Protein AF-A0A8N4L614-F1 (afdb_monomer)

Mean predicted aligned error: 13.11 Å

InterPro domains:
  IPR007970 Protein of unknown function DUF733 [PF05306] (8-89)

Secondary structure (DSSP, 8-state):
---------HHHHHHHHHHHHHS--HHHHHHHHHHHHHHHHHHHHHHTTGGG--HHHHHHHHHHHHHHHHHHHHHHHHHHHHHHHHHTT------

pLDDT: mean 74.38, std 12.15, range [38.78, 90.69]

Organism: Bactrocera dorsalis (NCBI:txid27457)

Foldseek 3Di:
DDDCPPPQPPVNVVVVVVVVVLPDPVVVLVVLVVLLVVLVVVLVVLVVCVVVDDPVSVVVSVVSVVVSVVSVVVSVVSVVVSVVVVVVVDPPPPD

Solvent-accessible surface area (backbone atoms only — not comparable to full-atom values): 5707 Å² total; per-residue (Å²): 138,85,82,81,73,73,73,72,50,70,69,56,50,54,49,52,51,52,54,56,71,67,47,73,59,64,68,58,57,51,51,48,52,52,49,42,56,52,48,52,51,51,50,58,57,51,61,74,48,52,93,81,52,53,74,68,53,52,52,53,50,50,53,50,51,54,49,41,51,56,53,49,52,54,52,49,52,56,52,47,58,51,50,52,61,57,61,69,71,65,75,87,73,92,122

Radius of gyration: 23.03 Å; Cα contacts (8 Å, |Δi|>4): 23; chains: 1; bounding box: 73×18×61 Å

Structure (mmCIF, N/CA/C/O backbone):
data_AF-A0A8N4L614-F1
#
_entry.id   AF-A0A8N4L614-F1
#
loop_
_atom_site.group_PDB
_atom_site.id
_atom_site.type_symbol
_atom_site.label_atom_id
_atom_site.label_alt_id
_atom_site.label_comp_id
_atom_site.label_asym_id
_atom_site.label_entity_id
_atom_site.label_seq_id
_atom_site.pdbx_PDB_ins_code
_atom_site.Cartn_x
_atom_site.Cartn_y
_atom_site.Cartn_z
_atom_site.occupancy
_atom_site.B_iso_or_equiv
_atom_site.auth_seq_id
_atom_site.auth_comp_id
_atom_site.auth_asym_id
_atom_site.auth_atom_id
_atom_site.pdbx_PDB_model_num
ATOM 1 N N . MET A 1 1 ? -54.882 -0.796 15.314 1.00 38.78 1 MET A N 1
ATOM 2 C CA . MET A 1 1 ? -53.767 -1.762 15.255 1.00 38.78 1 MET A CA 1
ATOM 3 C C . MET A 1 1 ? -52.486 -0.958 15.298 1.00 38.78 1 MET A C 1
ATOM 5 O O . MET A 1 1 ? -52.371 -0.022 14.520 1.00 38.78 1 MET A O 1
ATOM 9 N N . GLY A 1 2 ? -51.650 -1.197 16.305 1.00 47.03 2 GLY A N 1
ATOM 10 C CA . GLY A 1 2 ? -50.518 -0.338 16.634 1.00 47.03 2 GLY A CA 1
ATOM 11 C C . GLY A 1 2 ? -49.236 -0.750 15.928 1.00 47.03 2 GLY A C 1
ATOM 12 O O . GLY A 1 2 ? -48.940 -1.935 15.831 1.00 47.03 2 GLY A O 1
ATOM 13 N N . GLU A 1 3 ? -48.449 0.244 15.539 1.00 50.56 3 GLU A N 1
ATOM 14 C CA . GLU A 1 3 ? -47.014 0.089 15.336 1.00 50.56 3 GLU A CA 1
ATOM 15 C C . GLU A 1 3 ? -46.318 0.861 16.462 1.00 50.56 3 GLU A C 1
ATOM 17 O O . GLU A 1 3 ? -46.077 2.065 16.379 1.00 50.56 3 GLU A O 1
ATOM 22 N N . ASN A 1 4 ? -46.051 0.167 17.573 1.00 48.81 4 ASN A N 1
ATOM 23 C CA . ASN A 1 4 ? -45.044 0.611 18.530 1.00 48.81 4 ASN A CA 1
ATOM 24 C C . ASN A 1 4 ? -43.687 0.419 17.850 1.00 48.81 4 ASN A C 1
ATOM 26 O O . ASN A 1 4 ? -43.059 -0.629 17.977 1.00 48.81 4 ASN A O 1
ATOM 30 N N . ILE A 1 5 ? -43.244 1.426 17.099 1.00 57.56 5 ILE A N 1
ATOM 31 C CA . ILE A 1 5 ? -41.826 1.581 16.791 1.00 57.56 5 ILE A CA 1
ATOM 32 C C . ILE A 1 5 ? -41.190 1.896 18.142 1.00 57.56 5 ILE A C 1
ATOM 34 O O . ILE A 1 5 ? -41.222 3.043 18.592 1.00 57.56 5 ILE A O 1
ATOM 3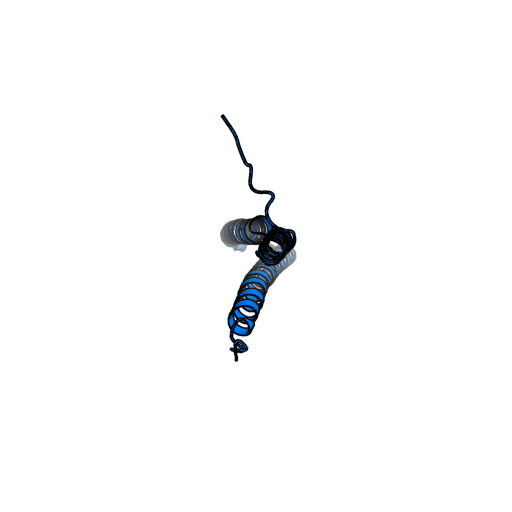8 N N . GLU A 1 6 ? -40.739 0.856 18.848 1.00 60.28 6 GLU A N 1
ATOM 39 C CA . GLU A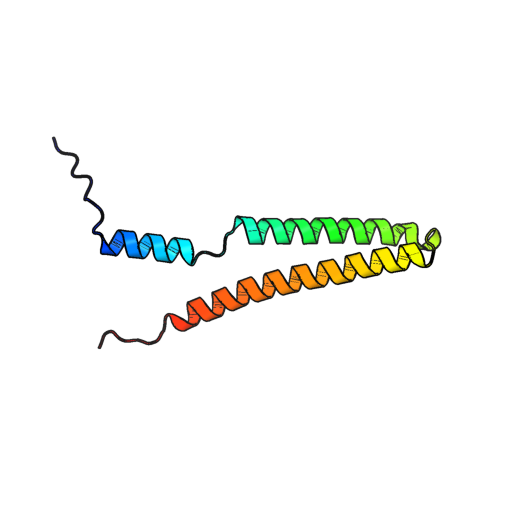 1 6 ? -40.034 0.996 20.115 1.00 60.28 6 GLU A CA 1
ATOM 40 C C . GLU A 1 6 ? -38.948 2.050 19.918 1.00 60.28 6 GLU A C 1
ATOM 42 O O . GLU A 1 6 ? -38.008 1.870 19.140 1.00 60.28 6 GLU A O 1
ATOM 47 N N . LYS A 1 7 ? -39.128 3.207 20.565 1.00 61.31 7 LYS A N 1
ATOM 48 C CA . LYS A 1 7 ? -38.137 4.277 20.564 1.00 61.31 7 LYS A CA 1
ATOM 49 C C . LYS A 1 7 ? -36.883 3.669 21.165 1.00 61.31 7 LYS A C 1
ATOM 51 O O . LYS A 1 7 ? -36.818 3.493 22.380 1.00 61.31 7 LYS A O 1
ATOM 56 N N . SER A 1 8 ? -35.924 3.316 20.311 1.00 59.94 8 SER A N 1
ATOM 57 C CA . SER A 1 8 ? -34.620 2.807 20.721 1.00 59.94 8 SER A CA 1
ATOM 58 C C . SER A 1 8 ? -34.125 3.667 21.875 1.00 59.94 8 SER A C 1
ATOM 60 O O . SER A 1 8 ? -34.007 4.886 21.722 1.00 59.94 8 SER A O 1
ATOM 62 N N . THR A 1 9 ? -33.923 3.059 23.039 1.00 78.75 9 THR A N 1
ATOM 63 C CA . THR A 1 9 ? -33.591 3.790 24.259 1.00 78.75 9 THR A CA 1
ATOM 64 C C . THR A 1 9 ? -32.296 4.570 24.017 1.00 78.75 9 THR A C 1
ATOM 66 O O . THR A 1 9 ? -31.382 4.049 23.375 1.00 78.75 9 THR A O 1
ATOM 69 N N . LEU A 1 10 ? -32.192 5.802 24.524 1.00 80.31 10 LEU A N 1
ATOM 70 C CA . LEU A 1 10 ? -31.008 6.662 24.357 1.00 80.31 10 LEU A CA 1
ATOM 71 C C . LEU A 1 10 ? -29.660 5.920 24.569 1.00 80.31 10 LEU A C 1
ATOM 73 O O . LEU A 1 10 ? -28.749 6.116 23.763 1.00 80.31 10 LEU A O 1
ATOM 77 N N . PRO A 1 11 ? -29.518 5.000 25.552 1.00 75.94 11 PRO A N 1
ATOM 78 C CA . PRO A 1 11 ? -28.305 4.193 25.712 1.00 75.94 11 PRO A CA 1
ATOM 79 C C . PRO A 1 11 ? -27.982 3.283 24.520 1.00 75.94 11 PRO A C 1
ATOM 81 O O . PRO A 1 11 ? -26.821 3.158 24.139 1.00 75.94 11 PRO A O 1
ATOM 84 N N . TYR A 1 12 ? -28.992 2.665 23.905 1.00 77.06 12 TYR A N 1
ATOM 85 C CA . TYR A 1 12 ? -28.806 1.788 22.749 1.00 77.06 12 TYR A CA 1
ATOM 86 C C . TYR A 1 12 ? -28.404 2.580 21.499 1.00 77.06 12 TYR A C 1
ATOM 88 O O . TYR A 1 12 ? -27.522 2.158 20.754 1.00 77.06 12 TYR A O 1
ATOM 96 N N . GLN A 1 13 ? -28.977 3.771 21.303 1.00 80.38 13 GLN A N 1
ATOM 97 C CA . GLN A 1 13 ? -28.572 4.674 20.219 1.00 80.38 13 GLN A CA 1
ATOM 98 C C . GLN A 1 13 ? -27.123 5.145 20.383 1.00 80.38 13 GLN A C 1
ATOM 100 O O . GLN A 1 13 ? -26.351 5.111 19.426 1.00 80.38 13 GLN A O 1
ATOM 105 N N . LEU A 1 14 ? -26.734 5.530 21.603 1.00 75.75 14 LEU A N 1
ATOM 106 C CA . LEU A 1 14 ? -25.355 5.902 21.925 1.00 75.75 14 LEU A CA 1
ATOM 107 C C . LEU A 1 14 ? -24.392 4.728 21.727 1.00 75.75 14 LEU A C 1
ATOM 109 O O . LEU A 1 14 ? -23.296 4.911 21.200 1.00 75.75 14 LEU A O 1
ATOM 113 N N . PHE A 1 15 ? -24.796 3.519 22.112 1.00 79.81 15 PHE A N 1
ATOM 114 C CA . PHE A 1 15 ? -24.024 2.306 21.864 1.00 79.81 15 PHE A CA 1
ATOM 115 C C . PHE A 1 15 ? -23.804 2.070 20.363 1.00 79.81 15 PHE A C 1
ATOM 117 O O . PHE A 1 15 ? -22.659 1.905 19.943 1.00 79.81 15 PHE A O 1
ATOM 124 N N . LEU A 1 16 ? -24.865 2.119 19.550 1.00 80.12 16 LEU A N 1
ATOM 125 C CA . LEU A 1 16 ? -24.776 1.942 18.097 1.00 80.12 16 LEU A CA 1
ATOM 126 C C . LEU A 1 16 ? -23.898 3.007 17.439 1.00 80.12 16 LEU A C 1
ATOM 128 O O . LEU A 1 16 ? -23.044 2.676 16.622 1.00 80.12 16 LEU A O 1
ATOM 132 N N . TYR A 1 17 ? -24.069 4.272 17.825 1.00 76.69 17 TYR A N 1
ATOM 133 C CA . TYR A 1 17 ? -23.261 5.376 17.316 1.00 76.69 17 TYR A CA 1
ATOM 134 C C . TYR A 1 17 ? -21.773 5.185 17.631 1.00 76.69 17 TYR A C 1
ATOM 136 O O . TYR A 1 17 ? -20.923 5.320 16.753 1.00 76.69 17 TYR A O 1
ATOM 144 N N . ASN A 1 18 ? -21.452 4.793 18.865 1.00 74.75 18 ASN A N 1
ATOM 145 C CA . ASN A 1 18 ? -20.079 4.502 19.263 1.00 74.75 18 ASN A CA 1
ATOM 146 C C . ASN A 1 18 ? -19.506 3.280 18.528 1.00 74.75 18 ASN A C 1
ATOM 148 O O . ASN A 1 18 ? -18.335 3.293 18.160 1.00 74.75 18 ASN A O 1
ATOM 152 N N . GLU A 1 19 ? -20.299 2.233 18.288 1.00 75.31 19 GLU A N 1
ATOM 153 C CA . GLU A 1 19 ? -19.858 1.086 17.487 1.00 75.31 19 GLU A CA 1
ATOM 154 C C . GLU A 1 19 ? -19.631 1.460 16.015 1.00 75.31 19 GLU A C 1
ATOM 156 O O . GLU A 1 19 ? -18.663 0.985 15.427 1.00 75.31 19 GLU A O 1
ATOM 161 N N . GLU A 1 20 ? -20.440 2.346 15.427 1.00 73.56 20 GLU A N 1
ATOM 162 C CA . GLU A 1 20 ? -20.205 2.869 14.073 1.00 73.56 20 GLU A CA 1
ATOM 163 C C . GLU A 1 20 ? -18.947 3.744 13.994 1.00 73.56 20 GLU A C 1
ATOM 165 O O . GLU A 1 20 ? -18.137 3.558 13.088 1.00 73.56 20 GLU A O 1
ATOM 170 N N . LEU A 1 21 ? -18.711 4.632 14.968 1.00 66.25 21 LEU A N 1
ATOM 171 C CA . LEU A 1 21 ? -17.474 5.424 15.043 1.00 66.25 21 LEU A CA 1
ATOM 172 C C . LEU A 1 21 ? -16.217 4.554 15.200 1.00 66.25 21 LEU A C 1
ATOM 174 O O . LEU A 1 21 ? -15.141 4.925 14.732 1.00 66.25 21 LEU A O 1
ATOM 178 N N . ARG A 1 22 ? -16.339 3.393 15.855 1.00 66.50 22 ARG A N 1
ATOM 179 C CA . ARG A 1 22 ? -15.244 2.427 16.037 1.00 66.50 22 ARG A CA 1
ATOM 180 C C . ARG A 1 22 ? -14.978 1.572 14.802 1.00 66.50 22 ARG A C 1
ATOM 182 O O . ARG A 1 22 ? -13.926 0.930 14.742 1.00 66.50 22 ARG A O 1
ATOM 189 N N . ARG A 1 23 ? -15.895 1.509 13.830 1.00 65.81 23 ARG A N 1
ATOM 190 C CA . ARG A 1 23 ? -15.661 0.746 12.600 1.00 65.81 23 ARG A CA 1
ATOM 191 C C . ARG A 1 23 ? -14.594 1.469 11.778 1.00 65.81 23 ARG A C 1
ATOM 193 O O . ARG A 1 23 ? -14.780 2.636 11.432 1.00 65.81 23 ARG A O 1
ATOM 200 N N . PRO A 1 24 ? -13.479 0.805 11.420 1.00 63.31 24 PRO A N 1
ATOM 201 C CA . PRO A 1 24 ? -12.510 1.406 10.514 1.00 63.31 24 PRO A CA 1
ATOM 202 C C . PRO A 1 24 ? -13.247 1.748 9.229 1.00 63.31 24 PRO A C 1
ATOM 204 O O . PRO A 1 24 ? -13.904 0.866 8.681 1.00 63.31 24 PRO A O 1
ATOM 207 N N . ASN A 1 25 ? -13.169 3.002 8.766 1.00 72.19 25 ASN A N 1
ATOM 208 C CA . ASN A 1 25 ? -13.930 3.444 7.601 1.00 72.19 25 ASN A CA 1
ATOM 209 C C . ASN A 1 25 ? -13.603 2.506 6.420 1.00 72.19 25 ASN A C 1
ATOM 211 O O . ASN A 1 25 ? -12.516 2.608 5.836 1.00 72.19 25 ASN A O 1
ATOM 215 N N . PRO A 1 26 ? -14.506 1.575 6.053 1.00 69.62 26 PRO A N 1
ATOM 216 C CA . PRO A 1 26 ? -14.164 0.488 5.142 1.00 69.62 26 PRO A CA 1
ATOM 217 C C . PRO A 1 26 ? -13.864 1.033 3.744 1.00 69.62 26 PRO A C 1
ATOM 219 O O . PRO A 1 26 ? -13.115 0.429 2.976 1.00 69.62 26 PRO A O 1
ATOM 222 N N . ARG A 1 27 ? -14.373 2.235 3.443 1.00 76.75 27 ARG A N 1
ATOM 223 C CA . ARG A 1 27 ? -14.073 2.982 2.223 1.00 76.75 27 ARG A CA 1
ATOM 224 C C . ARG A 1 27 ? -12.623 3.472 2.200 1.00 76.75 27 ARG A C 1
ATOM 226 O O . ARG A 1 27 ? -12.012 3.451 1.138 1.00 76.75 27 ARG A O 1
ATOM 233 N N . VAL A 1 28 ? -12.050 3.863 3.342 1.00 77.19 28 VAL A N 1
ATOM 234 C CA . VAL A 1 28 ? -10.646 4.302 3.442 1.00 77.19 28 VAL A CA 1
ATOM 235 C C . VAL A 1 28 ? -9.703 3.128 3.207 1.00 77.19 28 VAL A C 1
ATOM 237 O O . VAL A 1 28 ? -8.843 3.224 2.335 1.00 77.19 28 VAL A O 1
ATOM 240 N N . VAL A 1 29 ? -9.904 2.000 3.894 1.00 78.25 29 VAL A N 1
ATOM 241 C CA . VAL A 1 29 ? -9.064 0.801 3.710 1.00 78.25 29 VAL A CA 1
ATOM 242 C C . VAL A 1 29 ? -9.170 0.273 2.279 1.00 78.25 29 VAL A C 1
ATOM 244 O O . VAL A 1 29 ? -8.152 -0.001 1.647 1.00 78.25 29 VAL A O 1
ATOM 247 N N . ARG A 1 30 ? -10.388 0.186 1.728 1.00 83.56 30 ARG A N 1
ATOM 248 C CA . ARG A 1 30 ? -10.610 -0.229 0.334 1.00 83.56 30 ARG A CA 1
ATOM 249 C C . ARG A 1 30 ? -9.899 0.693 -0.659 1.00 83.56 30 ARG A C 1
ATOM 251 O O . ARG A 1 30 ? -9.274 0.205 -1.598 1.00 83.56 30 ARG A O 1
ATOM 258 N N . ARG A 1 31 ? -9.956 2.010 -0.438 1.00 82.31 31 ARG A N 1
ATOM 259 C CA . ARG A 1 31 ? -9.268 3.003 -1.272 1.00 82.31 31 ARG A CA 1
ATOM 260 C C . ARG A 1 31 ? -7.750 2.853 -1.200 1.00 82.31 31 ARG A C 1
ATOM 262 O O . ARG A 1 31 ? -7.106 2.918 -2.238 1.00 82.31 31 ARG A O 1
ATOM 269 N N . ILE A 1 32 ? -7.181 2.649 -0.010 1.00 80.62 32 ILE A N 1
ATOM 270 C CA . ILE A 1 32 ? -5.732 2.452 0.152 1.00 80.62 32 ILE A CA 1
ATOM 271 C C . ILE A 1 32 ? -5.292 1.158 -0.549 1.00 80.62 32 ILE A C 1
ATOM 273 O O . ILE A 1 32 ? -4.345 1.204 -1.323 1.00 80.62 32 ILE A O 1
ATOM 277 N N . LYS A 1 33 ? -6.035 0.050 -0.403 1.00 83.62 33 LYS A N 1
ATOM 278 C CA . LYS A 1 33 ? -5.773 -1.195 -1.154 1.00 83.62 33 LYS A CA 1
ATOM 279 C C . LYS A 1 33 ? -5.786 -0.989 -2.670 1.00 83.62 33 LYS A C 1
ATOM 281 O O . LYS A 1 33 ? -4.869 -1.422 -3.350 1.00 83.62 33 LYS A O 1
ATOM 286 N N . SER A 1 34 ? -6.783 -0.264 -3.180 1.00 87.31 34 SER A N 1
ATOM 287 C CA . SER A 1 34 ? -6.867 0.037 -4.618 1.00 87.31 34 SER A CA 1
ATOM 288 C C . SER A 1 34 ? -5.663 0.859 -5.094 1.00 87.31 34 SER A C 1
ATOM 290 O O . SER A 1 34 ? -5.161 0.634 -6.188 1.00 87.31 34 SER A O 1
ATOM 292 N N . LYS A 1 35 ? -5.168 1.797 -4.270 1.00 83.31 35 LYS A N 1
ATOM 293 C CA . LYS A 1 35 ? -3.941 2.547 -4.574 1.00 83.31 35 LYS A CA 1
ATOM 294 C C . LYS A 1 35 ? -2.717 1.632 -4.626 1.00 83.31 35 LYS A C 1
ATOM 296 O O . LYS A 1 35 ? -1.946 1.763 -5.561 1.00 83.31 35 LYS A O 1
ATOM 301 N N . VAL A 1 36 ? -2.572 0.697 -3.683 1.00 86.81 36 VAL A N 1
ATOM 302 C CA . VAL A 1 36 ? -1.473 -0.289 -3.688 1.00 86.81 36 VAL A CA 1
ATOM 303 C C . VAL A 1 36 ? -1.485 -1.116 -4.975 1.00 86.81 36 VAL A C 1
ATOM 305 O O . VAL A 1 36 ? -0.462 -1.194 -5.647 1.00 86.81 36 VAL A O 1
ATOM 308 N N . GLU A 1 37 ? -2.641 -1.665 -5.358 1.00 90.69 37 GLU A N 1
ATOM 309 C CA . GLU A 1 37 ? -2.783 -2.473 -6.579 1.00 90.69 37 GLU A CA 1
ATOM 310 C C . GLU A 1 37 ? -2.443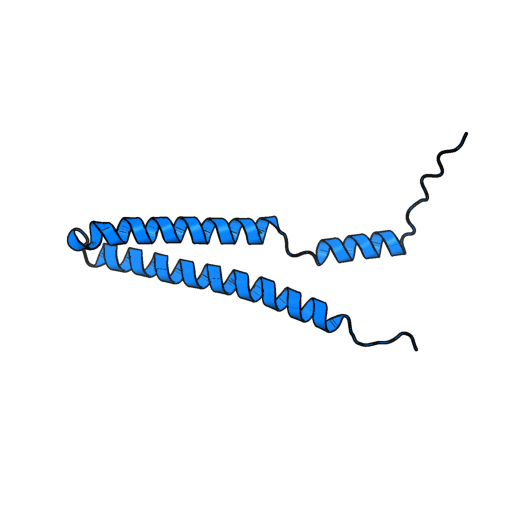 -1.680 -7.851 1.00 90.69 37 GLU A C 1
ATOM 312 O O . GLU A 1 37 ? -1.797 -2.200 -8.759 1.00 90.69 37 GLU A O 1
ATOM 317 N N . LEU A 1 38 ? -2.871 -0.415 -7.933 1.00 88.19 38 LEU A N 1
ATOM 318 C CA . LEU A 1 38 ? -2.560 0.452 -9.072 1.00 88.19 38 LEU A CA 1
ATOM 319 C C . LEU A 1 38 ? -1.071 0.807 -9.127 1.00 88.19 38 LEU A C 1
ATOM 321 O O . LEU A 1 38 ? -0.476 0.733 -10.200 1.00 88.19 38 LEU A O 1
ATOM 325 N N . THR A 1 39 ? -0.465 1.148 -7.988 1.00 82.31 39 THR A N 1
ATOM 326 C CA . THR A 1 39 ? 0.971 1.447 -7.910 1.00 82.31 39 THR A CA 1
ATOM 327 C C . THR A 1 39 ? 1.807 0.218 -8.267 1.00 82.31 39 THR A C 1
ATOM 329 O O . THR A 1 39 ? 2.776 0.335 -9.005 1.00 82.31 39 THR A O 1
ATOM 332 N N . GLU A 1 40 ? 1.418 -0.977 -7.820 1.00 86.31 40 GLU A N 1
ATOM 333 C CA . GLU A 1 40 ? 2.101 -2.227 -8.169 1.00 86.31 40 GLU A CA 1
ATOM 334 C C . GLU A 1 40 ? 2.044 -2.531 -9.670 1.00 86.31 40 GLU A C 1
ATOM 336 O O . GLU A 1 40 ? 3.056 -2.911 -10.259 1.00 86.31 40 GLU A O 1
ATOM 341 N N . LYS A 1 41 ? 0.890 -2.316 -10.313 1.00 88.88 41 LYS A N 1
ATOM 342 C CA . LYS A 1 41 ? 0.776 -2.442 -11.773 1.00 88.88 41 LYS A CA 1
ATOM 343 C C . LYS A 1 41 ? 1.685 -1.451 -12.493 1.00 88.88 41 LYS A C 1
ATOM 345 O O . LYS A 1 41 ? 2.410 -1.861 -13.393 1.00 88.88 41 LYS A O 1
ATOM 350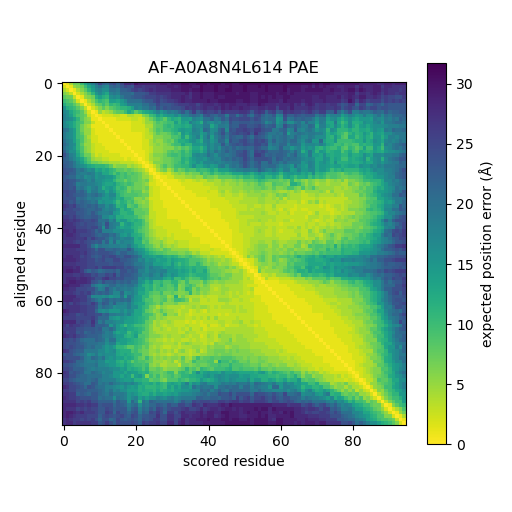 N N . LEU A 1 42 ? 1.689 -0.193 -12.057 1.00 81.69 42 LEU A N 1
ATOM 351 C CA . LEU A 1 42 ? 2.520 0.855 -12.645 1.00 81.69 42 LEU A CA 1
ATOM 352 C C . LEU A 1 42 ? 4.018 0.541 -12.508 1.00 81.69 42 LEU A C 1
ATOM 354 O O . LEU A 1 42 ? 4.759 0.668 -13.478 1.00 81.69 42 LEU A O 1
ATOM 358 N N . ILE A 1 43 ? 4.459 0.070 -11.338 1.00 80.94 43 ILE A N 1
ATOM 359 C CA . ILE A 1 43 ? 5.842 -0.381 -11.125 1.00 80.94 43 ILE A CA 1
ATOM 360 C C . ILE A 1 43 ? 6.174 -1.523 -12.087 1.00 80.94 43 ILE A C 1
ATOM 362 O O . ILE A 1 43 ? 7.178 -1.450 -12.786 1.00 80.94 43 ILE A O 1
ATOM 366 N N . ASN A 1 44 ? 5.323 -2.548 -12.179 1.00 86.38 44 ASN A N 1
ATOM 367 C CA . ASN A 1 44 ? 5.558 -3.698 -13.055 1.00 86.38 44 ASN A CA 1
ATOM 368 C C . ASN A 1 44 ? 5.603 -3.320 -14.543 1.00 86.38 44 A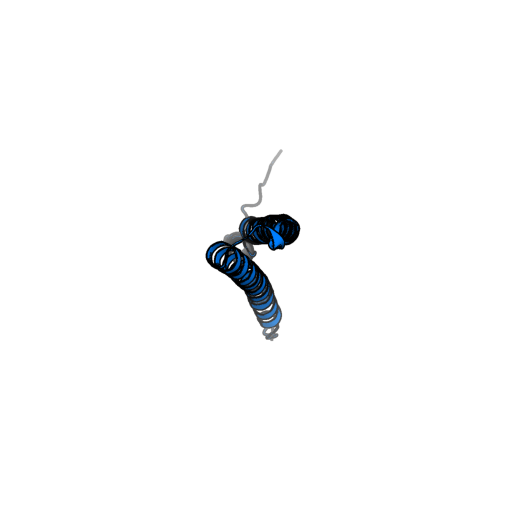SN A C 1
ATOM 370 O O . ASN A 1 44 ? 6.337 -3.935 -15.313 1.00 86.38 44 ASN A O 1
ATOM 374 N N . GLU A 1 45 ? 4.811 -2.338 -14.969 1.00 83.06 45 GLU A N 1
ATOM 375 C CA . GLU A 1 45 ? 4.848 -1.803 -16.332 1.00 83.06 45 GLU A CA 1
ATOM 376 C C . GLU A 1 45 ? 6.136 -1.021 -16.593 1.00 83.06 45 GLU A C 1
ATOM 378 O O . GLU A 1 45 ? 6.787 -1.252 -17.611 1.00 83.06 45 GLU A O 1
ATOM 383 N N . ASN A 1 46 ? 6.557 -0.174 -15.652 1.00 76.94 46 ASN A N 1
ATOM 384 C CA . ASN A 1 46 ? 7.818 0.556 -15.756 1.00 76.94 46 ASN A CA 1
ATOM 385 C C . ASN A 1 46 ? 9.023 -0.402 -15.730 1.00 76.94 46 ASN A C 1
ATOM 387 O O . ASN A 1 46 ? 9.939 -0.276 -16.535 1.00 76.94 46 ASN A O 1
ATOM 391 N N . MET A 1 47 ? 9.013 -1.444 -14.901 1.00 80.56 47 MET A N 1
ATOM 392 C CA . MET A 1 47 ? 10.118 -2.407 -14.863 1.00 80.56 47 MET A CA 1
ATOM 393 C C . MET A 1 47 ? 10.321 -3.163 -16.189 1.00 80.56 47 MET A C 1
ATOM 395 O O . MET A 1 47 ? 11.421 -3.633 -16.452 1.00 80.56 47 MET A O 1
ATOM 399 N N . LYS A 1 48 ? 9.309 -3.257 -17.063 1.00 82.75 48 LYS A N 1
ATOM 400 C CA . LYS A 1 48 ? 9.457 -3.885 -18.392 1.00 82.75 48 LYS A CA 1
ATOM 401 C C . LYS A 1 48 ? 10.229 -3.028 -19.396 1.00 82.75 48 LYS A C 1
ATOM 403 O O . LYS A 1 48 ? 10.724 -3.566 -20.377 1.00 82.75 48 LYS A O 1
ATOM 408 N N . ASN A 1 49 ? 10.323 -1.722 -19.158 1.00 80.56 49 ASN A N 1
ATOM 409 C CA . ASN A 1 49 ? 10.983 -0.760 -20.043 1.00 80.56 49 ASN A CA 1
ATOM 410 C C . ASN A 1 49 ? 12.282 -0.210 -19.431 1.00 80.56 49 ASN A C 1
ATOM 412 O O . ASN A 1 49 ? 12.770 0.830 -19.865 1.00 80.56 49 ASN A O 1
ATOM 416 N N . LEU A 1 50 ? 12.829 -0.911 -18.431 1.00 74.25 50 LEU A N 1
ATOM 417 C CA . LEU A 1 50 ? 13.994 -0.510 -17.636 1.00 74.25 50 LEU A CA 1
ATOM 418 C C . LEU A 1 50 ? 15.212 -0.138 -18.493 1.00 74.25 50 LEU A C 1
ATOM 420 O O . LEU A 1 50 ? 15.892 0.838 -18.191 1.00 74.25 50 LEU A O 1
ATOM 424 N N . ASP A 1 51 ? 15.427 -0.854 -19.596 1.00 77.12 51 ASP A N 1
ATOM 425 C CA . ASP A 1 51 ? 16.557 -0.639 -20.509 1.00 77.12 51 ASP A CA 1
ATOM 426 C C . ASP A 1 51 ? 16.489 0.704 -21.262 1.00 77.12 51 ASP A C 1
ATOM 428 O O . ASP A 1 51 ? 17.502 1.185 -21.767 1.00 77.12 51 ASP A O 1
ATOM 432 N N . ASN A 1 52 ? 15.308 1.330 -21.324 1.00 78.69 52 ASN A N 1
ATOM 433 C CA . ASN A 1 52 ? 15.079 2.609 -22.004 1.00 78.69 52 ASN A CA 1
ATOM 434 C C . ASN A 1 52 ? 15.114 3.816 -21.049 1.00 78.69 52 ASN A C 1
ATOM 436 O O . ASN A 1 52 ? 14.891 4.945 -21.489 1.00 78.69 52 ASN A O 1
ATOM 440 N N . TYR A 1 53 ? 15.349 3.594 -19.754 1.00 79.06 53 TYR A N 1
ATOM 441 C CA . TYR A 1 53 ? 15.197 4.606 -18.712 1.00 79.06 53 TYR A CA 1
ATOM 442 C C . TYR A 1 53 ? 16.528 5.172 -18.219 1.00 79.06 53 TYR A C 1
ATOM 444 O O . TYR A 1 53 ? 17.507 4.459 -18.005 1.00 79.06 53 TYR A O 1
ATOM 452 N N . GLY A 1 54 ? 16.555 6.492 -18.018 1.00 80.94 54 GLY A N 1
ATOM 453 C CA . GLY A 1 54 ? 17.700 7.196 -17.448 1.00 80.94 54 GLY A CA 1
ATOM 454 C C . GLY A 1 54 ? 17.679 7.204 -15.916 1.00 80.94 54 GLY A C 1
ATOM 455 O O . GLY A 1 54 ? 16.722 6.780 -15.271 1.00 80.94 54 GLY A O 1
ATOM 456 N N . GLY A 1 55 ? 18.717 7.773 -15.296 1.00 78.31 55 GLY A N 1
ATOM 457 C CA . GLY A 1 55 ? 18.815 7.844 -13.829 1.00 78.31 55 GLY A CA 1
ATOM 458 C C . GLY A 1 55 ? 17.647 8.573 -13.142 1.00 78.31 55 GLY A C 1
ATOM 459 O O . GLY A 1 55 ? 17.263 8.214 -12.030 1.00 78.31 55 GLY A O 1
ATOM 460 N N . ALA A 1 56 ? 17.044 9.565 -13.803 1.00 77.25 56 ALA A N 1
ATOM 461 C CA . ALA A 1 56 ? 15.877 10.279 -13.279 1.00 77.25 56 ALA A CA 1
ATOM 462 C C . ALA A 1 56 ? 14.611 9.401 -13.248 1.00 77.25 56 ALA A C 1
ATOM 464 O O . ALA A 1 56 ? 13.841 9.462 -12.289 1.00 77.25 56 ALA A O 1
ATOM 465 N N . ASP A 1 57 ? 14.429 8.555 -14.260 1.00 73.12 57 ASP A N 1
ATOM 466 C CA . ASP A 1 57 ? 13.294 7.637 -14.363 1.00 73.12 57 ASP A CA 1
ATOM 467 C C . ASP A 1 57 ? 13.411 6.513 -13.325 1.00 73.12 57 ASP A C 1
ATOM 469 O O . ASP A 1 57 ? 12.441 6.189 -12.642 1.00 73.12 57 ASP A O 1
ATOM 473 N N . LEU A 1 58 ? 14.626 5.997 -13.105 1.00 79.06 58 LEU A N 1
ATOM 474 C CA . LEU A 1 58 ? 14.911 5.034 -12.034 1.00 79.06 58 LEU A CA 1
ATOM 475 C C . LEU A 1 58 ? 14.587 5.607 -10.647 1.00 79.06 58 LEU A C 1
ATOM 477 O O . LEU A 1 58 ? 13.969 4.940 -9.819 1.00 79.06 58 LEU A O 1
ATOM 481 N N . MET A 1 59 ? 14.938 6.873 -10.403 1.00 80.44 59 MET A N 1
ATOM 482 C CA . MET A 1 59 ? 14.576 7.578 -9.168 1.00 80.44 59 MET A CA 1
ATOM 483 C C . MET A 1 59 ? 13.058 7.742 -9.017 1.00 80.44 59 MET A C 1
ATOM 485 O O . MET A 1 59 ? 12.538 7.658 -7.904 1.00 80.44 59 MET A O 1
ATOM 489 N N . ALA A 1 60 ? 12.330 7.964 -10.114 1.00 78.00 60 ALA A N 1
ATOM 490 C CA . ALA A 1 60 ? 10.873 8.028 -10.090 1.00 78.00 60 ALA A CA 1
ATOM 491 C C . ALA A 1 60 ? 10.243 6.663 -9.762 1.00 78.00 60 ALA A C 1
ATOM 493 O O . ALA A 1 60 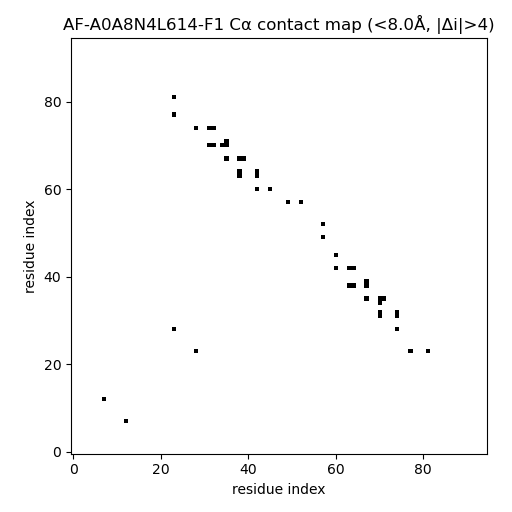? 9.289 6.616 -8.987 1.00 78.00 60 ALA A O 1
ATOM 494 N N . ILE A 1 61 ? 10.800 5.565 -10.283 1.00 75.38 61 ILE A N 1
ATOM 495 C CA . ILE A 1 61 ? 10.370 4.198 -9.953 1.00 75.38 61 ILE A CA 1
ATOM 496 C C . ILE A 1 61 ? 10.641 3.889 -8.477 1.00 75.38 61 ILE A C 1
ATOM 498 O O . ILE A 1 61 ? 9.740 3.408 -7.795 1.00 75.38 61 ILE A O 1
ATOM 502 N N . ASN A 1 62 ? 11.817 4.240 -7.946 1.00 82.62 62 ASN A N 1
ATOM 503 C CA . ASN A 1 62 ? 12.116 4.058 -6.519 1.00 82.62 62 ASN A CA 1
ATOM 504 C C . ASN A 1 62 ? 11.097 4.778 -5.628 1.00 82.62 62 ASN A C 1
ATOM 506 O O . ASN A 1 62 ? 10.539 4.172 -4.722 1.00 82.62 62 ASN A O 1
ATOM 510 N N . ARG A 1 63 ? 10.734 6.025 -5.958 1.00 86.94 63 ARG A N 1
ATOM 511 C CA . ARG A 1 63 ? 9.675 6.745 -5.226 1.00 86.94 63 ARG A CA 1
ATOM 512 C C . ARG A 1 63 ? 8.322 6.033 -5.279 1.00 86.94 63 ARG A C 1
ATOM 514 O O . ARG A 1 63 ? 7.549 6.126 -4.330 1.00 86.94 63 ARG A O 1
ATOM 521 N N . GLN A 1 64 ? 7.999 5.358 -6.385 1.00 79.00 64 GLN A N 1
ATOM 522 C CA . GLN A 1 64 ? 6.768 4.567 -6.488 1.00 79.00 64 GLN A CA 1
ATOM 523 C C . GLN A 1 64 ? 6.822 3.321 -5.594 1.00 79.00 64 GLN A C 1
ATOM 525 O O . GLN A 1 64 ? 5.801 2.969 -5.000 1.00 79.00 64 GLN A O 1
ATOM 530 N N . VAL A 1 65 ? 7.991 2.684 -5.473 1.00 85.44 65 VAL A N 1
ATOM 531 C CA . VAL A 1 65 ? 8.225 1.559 -4.554 1.00 85.44 65 VAL A CA 1
ATOM 532 C C . VAL A 1 65 ? 8.077 2.016 -3.102 1.00 85.44 65 VAL A C 1
ATOM 534 O O . VAL A 1 65 ? 7.244 1.457 -2.391 1.00 85.44 65 VAL A O 1
ATOM 537 N N . ASP A 1 66 ? 8.759 3.094 -2.705 1.00 87.19 66 ASP A N 1
ATOM 538 C CA . ASP A 1 66 ? 8.665 3.667 -1.353 1.00 87.19 66 ASP A CA 1
ATOM 539 C C . ASP A 1 66 ? 7.209 4.013 -0.996 1.00 87.19 66 ASP A C 1
ATOM 541 O O . ASP A 1 66 ? 6.703 3.707 0.084 1.00 87.19 66 ASP A O 1
ATOM 545 N N . PHE A 1 67 ? 6.476 4.600 -1.947 1.00 82.44 67 PHE A N 1
ATOM 546 C CA . PHE A 1 67 ? 5.067 4.927 -1.758 1.00 82.44 67 PHE A CA 1
ATOM 547 C C . PHE A 1 67 ? 4.184 3.680 -1.573 1.00 82.44 67 PHE A C 1
ATOM 549 O O . PHE A 1 67 ? 3.218 3.710 -0.805 1.00 82.44 67 PHE A O 1
ATOM 556 N N . LYS A 1 68 ? 4.484 2.568 -2.258 1.00 8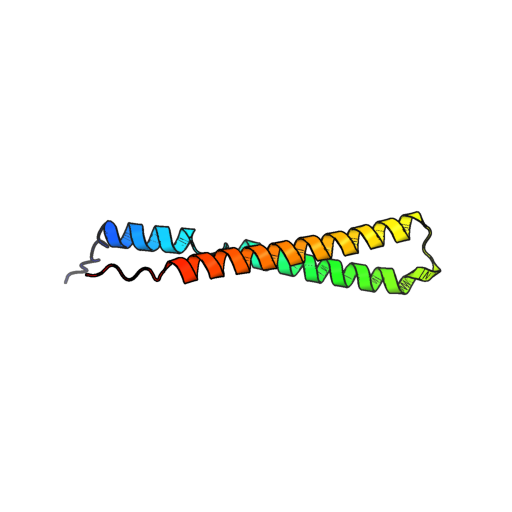6.19 68 LYS A N 1
ATOM 557 C CA . LYS A 1 68 ? 3.778 1.290 -2.061 1.00 86.19 68 LYS A CA 1
ATOM 558 C C . LYS A 1 68 ? 4.013 0.750 -0.646 1.00 86.19 68 LYS A C 1
ATOM 560 O O . LYS A 1 68 ? 3.056 0.276 -0.024 1.00 86.19 68 LYS A O 1
ATOM 565 N N . GLU A 1 69 ? 5.241 0.832 -0.140 1.00 90.25 69 GLU A N 1
ATOM 566 C CA . GLU A 1 69 ? 5.583 0.416 1.225 1.00 90.25 69 GLU A CA 1
ATOM 567 C C . GLU A 1 69 ? 4.827 1.252 2.262 1.00 90.25 69 GLU A C 1
ATOM 569 O O . GLU A 1 69 ? 4.111 0.687 3.090 1.00 90.25 69 GLU A O 1
ATOM 574 N N . GLU A 1 70 ? 4.834 2.581 2.127 1.00 87.50 70 GLU A N 1
ATOM 575 C CA . GLU A 1 70 ? 4.115 3.493 3.028 1.00 87.50 70 GLU A CA 1
ATOM 576 C C . GLU A 1 70 ? 2.600 3.200 3.069 1.00 87.50 70 GLU A C 1
ATOM 578 O O . GLU A 1 70 ? 1.953 3.221 4.122 1.00 87.50 70 GLU A O 1
ATOM 583 N N . LEU A 1 71 ? 1.985 2.912 1.916 1.00 79.31 71 LEU A N 1
ATOM 584 C CA . LEU A 1 71 ? 0.568 2.541 1.863 1.00 79.31 71 LEU A CA 1
ATOM 585 C C . LEU A 1 71 ? 0.293 1.193 2.540 1.00 79.31 71 LEU A C 1
ATOM 587 O O . LEU A 1 71 ? -0.779 1.017 3.129 1.00 79.31 71 LEU A O 1
ATOM 591 N N . THR A 1 72 ? 1.229 0.251 2.444 1.00 84.94 72 THR A N 1
ATOM 592 C CA . THR A 1 72 ? 1.114 -1.076 3.057 1.00 84.94 72 THR A CA 1
ATOM 593 C C . THR A 1 72 ? 1.222 -0.972 4.575 1.00 84.94 72 THR A C 1
ATOM 595 O O . THR A 1 72 ? 0.340 -1.471 5.277 1.00 84.94 72 THR A O 1
ATOM 598 N N . GLU A 1 73 ? 2.194 -0.210 5.074 1.00 89.50 73 GLU A N 1
ATOM 599 C CA . GLU A 1 73 ? 2.364 0.083 6.499 1.00 89.50 73 GLU A CA 1
ATOM 600 C C . GLU A 1 73 ? 1.111 0.753 7.083 1.00 89.50 73 GLU A C 1
ATOM 602 O O . GLU A 1 73 ? 0.577 0.321 8.105 1.00 89.50 73 GLU A O 1
ATOM 607 N N . LYS A 1 74 ? 0.523 1.731 6.378 1.00 84.69 74 LYS A N 1
ATOM 608 C CA . LYS A 1 74 ? -0.744 2.357 6.800 1.00 84.69 74 LYS A CA 1
ATOM 609 C C . LYS A 1 74 ? -1.893 1.355 6.918 1.00 84.69 74 LYS A C 1
ATOM 611 O O . LYS A 1 74 ? -2.737 1.495 7.804 1.00 84.69 74 LYS A O 1
ATOM 616 N N . ILE A 1 75 ? -1.968 0.355 6.036 1.00 84.25 75 ILE A N 1
ATOM 617 C CA . ILE A 1 75 ? -2.975 -0.712 6.148 1.00 84.25 75 ILE A CA 1
ATOM 618 C C . ILE A 1 75 ? -2.720 -1.553 7.402 1.00 84.25 75 ILE A C 1
ATOM 620 O O . ILE A 1 75 ? -3.680 -1.912 8.089 1.00 84.25 75 ILE A O 1
ATOM 624 N N . GLU A 1 76 ? -1.466 -1.888 7.686 1.00 85.06 76 GLU A N 1
ATOM 625 C CA . GLU A 1 76 ? -1.081 -2.674 8.859 1.00 85.06 76 GLU A CA 1
ATOM 626 C C . GLU A 1 76 ? -1.369 -1.925 10.157 1.00 85.06 76 GLU A C 1
ATOM 628 O O . GLU A 1 76 ? -2.094 -2.460 10.994 1.00 85.06 76 GLU A O 1
ATOM 633 N N . MET A 1 77 ? -0.990 -0.651 10.260 1.00 84.12 77 MET A N 1
ATOM 634 C CA . MET A 1 77 ? -1.338 0.203 11.398 1.00 84.12 77 MET A CA 1
ATOM 635 C C . MET A 1 77 ? -2.852 0.256 11.645 1.00 84.12 77 MET A C 1
ATOM 637 O O . MET A 1 77 ? -3.310 0.095 12.775 1.00 84.12 77 MET A O 1
ATOM 641 N N . ILE A 1 78 ? -3.668 0.423 10.593 1.00 80.19 78 ILE A N 1
ATOM 642 C CA . ILE A 1 78 ? -5.136 0.429 10.731 1.00 80.19 78 ILE A CA 1
ATOM 643 C C . ILE A 1 78 ? -5.647 -0.923 11.259 1.00 80.19 78 ILE A C 1
ATOM 645 O O . ILE A 1 78 ? -6.576 -0.961 12.072 1.00 80.19 78 ILE A O 1
ATOM 649 N N . LYS A 1 79 ? -5.057 -2.044 10.820 1.00 79.75 79 LYS A N 1
ATOM 650 C CA . LYS A 1 79 ? -5.402 -3.382 11.328 1.00 79.75 79 LYS A CA 1
ATOM 651 C C . LYS A 1 79 ? -4.979 -3.558 12.788 1.00 79.75 79 LYS A C 1
ATOM 653 O O . LYS A 1 79 ? -5.749 -4.130 13.562 1.00 79.75 79 LYS A O 1
ATOM 658 N N . GLU A 1 80 ? -3.796 -3.083 13.165 1.00 80.19 80 GLU A N 1
ATOM 659 C CA . GLU A 1 80 ? -3.253 -3.186 14.521 1.00 80.19 80 GLU A CA 1
ATOM 660 C C . GLU A 1 80 ? -4.028 -2.337 15.523 1.00 80.19 80 GLU A C 1
ATOM 662 O O . GLU A 1 80 ? -4.470 -2.881 16.535 1.00 80.19 80 GLU A O 1
ATOM 667 N N . CYS A 1 81 ? -4.312 -1.065 15.214 1.00 73.88 81 CYS A N 1
ATOM 668 C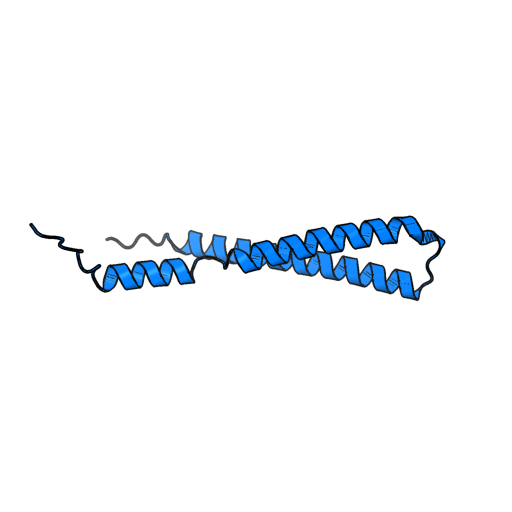 CA . CYS A 1 81 ? -5.189 -0.213 16.027 1.00 73.88 81 CYS A CA 1
ATOM 669 C C . CYS A 1 81 ? -6.549 -0.878 16.275 1.00 73.88 81 CYS A C 1
ATOM 671 O O . CYS A 1 81 ? -7.105 -0.819 17.369 1.00 73.88 81 CYS A O 1
ATOM 673 N N . HIS A 1 82 ? -7.087 -1.573 15.274 1.00 68.25 82 HIS A N 1
ATOM 674 C CA . HIS A 1 82 ? -8.335 -2.306 15.430 1.00 68.25 82 HIS A CA 1
ATOM 675 C C . HIS A 1 82 ? -8.181 -3.584 16.281 1.00 68.25 82 HIS A C 1
ATOM 677 O O . HIS A 1 82 ? -9.091 -3.941 17.035 1.00 68.25 82 HIS A O 1
ATOM 683 N N . LYS A 1 83 ? -7.041 -4.281 16.201 1.00 71.38 83 LYS A N 1
ATOM 684 C CA . LYS A 1 83 ? -6.738 -5.456 17.036 1.00 71.38 83 LYS A CA 1
ATOM 685 C C . LYS A 1 83 ? -6.574 -5.066 18.509 1.00 71.38 83 LYS A C 1
ATOM 687 O O . LYS A 1 83 ? -7.145 -5.736 19.368 1.00 71.38 83 LYS A O 1
ATOM 692 N N . THR A 1 84 ? -5.869 -3.974 18.802 1.00 66.12 84 THR A N 1
ATOM 693 C CA . THR A 1 84 ? -5.693 -3.458 20.170 1.00 66.12 84 THR A CA 1
ATOM 694 C C . THR A 1 84 ? -7.011 -2.943 20.749 1.00 66.12 84 THR A C 1
ATOM 696 O O . 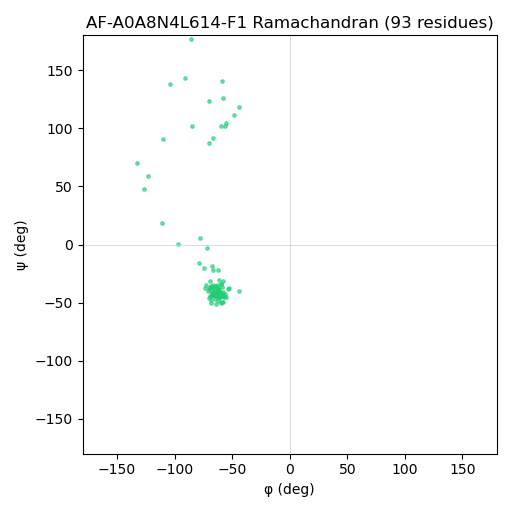THR A 1 84 ? -7.357 -3.316 21.869 1.00 66.12 84 THR A O 1
ATOM 699 N N . MET A 1 85 ? -7.832 -2.235 19.961 1.00 60.19 85 MET A N 1
ATOM 700 C CA . MET A 1 85 ? -9.196 -1.851 20.362 1.00 60.19 85 MET A CA 1
ATOM 701 C C . MET A 1 85 ? -10.098 -3.056 20.676 1.00 60.19 85 MET A C 1
ATOM 703 O O . MET A 1 85 ? -10.943 -2.970 21.564 1.00 60.19 85 MET A O 1
ATOM 707 N N . LYS A 1 86 ? -9.938 -4.191 19.979 1.00 58.59 86 LYS A N 1
ATOM 708 C CA . LYS A 1 86 ? -10.648 -5.442 20.306 1.00 58.59 86 LYS A CA 1
ATOM 709 C C . LYS A 1 86 ? -10.103 -6.120 21.565 1.00 58.59 86 LYS A C 1
ATOM 711 O O . LYS A 1 86 ? -10.893 -6.650 22.335 1.00 58.59 86 LYS A O 1
ATOM 716 N N . SER A 1 87 ? -8.789 -6.092 21.788 1.00 57.22 87 SER A N 1
ATOM 717 C CA . SER A 1 87 ? -8.150 -6.676 22.979 1.00 57.22 87 SER A CA 1
ATOM 718 C C . SER A 1 87 ? -8.482 -5.907 24.263 1.00 57.22 87 SER A C 1
ATOM 720 O O . SER A 1 87 ? -8.616 -6.511 25.323 1.00 57.22 87 SER A O 1
ATOM 722 N N . GLN A 1 88 ? -8.685 -4.589 24.173 1.00 55.47 88 GLN A N 1
ATOM 723 C CA . GLN A 1 88 ? -9.117 -3.746 25.293 1.00 55.47 88 GLN A CA 1
ATOM 724 C C . GLN A 1 88 ? -10.596 -3.970 25.685 1.00 55.47 88 GLN A C 1
ATOM 726 O O . GLN A 1 88 ? -11.061 -3.395 26.664 1.00 55.47 88 GLN A O 1
ATOM 731 N N . LYS A 1 89 ? -11.343 -4.829 24.967 1.00 52.06 89 LYS A N 1
ATOM 732 C CA . LYS A 1 89 ? -12.701 -5.271 25.342 1.00 52.06 89 LYS A CA 1
ATOM 733 C C . LYS A 1 89 ? -12.717 -6.347 26.449 1.00 52.06 89 LYS A C 1
ATOM 735 O O . LYS A 1 89 ? -13.795 -6.854 26.737 1.00 52.06 89 LYS A O 1
ATOM 740 N N . ASN A 1 90 ? -11.575 -6.704 27.059 1.00 52.34 90 ASN A N 1
ATOM 741 C CA . ASN A 1 90 ? -11.513 -7.723 28.117 1.00 52.34 90 ASN A CA 1
ATOM 742 C C . ASN A 1 90 ? -10.826 -7.308 29.444 1.00 52.34 90 ASN A C 1
ATOM 744 O O . ASN A 1 90 ? -10.030 -8.080 29.972 1.00 52.34 90 ASN A O 1
ATOM 748 N N . PRO A 1 91 ? -11.127 -6.151 30.061 1.00 46.12 91 PRO A N 1
ATOM 749 C CA . PRO A 1 91 ? -11.258 -6.110 31.503 1.00 46.12 91 PRO A CA 1
ATOM 750 C C . PRO A 1 91 ? -12.690 -6.541 31.824 1.00 46.12 91 PRO A C 1
ATOM 752 O O . PRO A 1 91 ? -13.652 -5.798 31.639 1.00 46.12 91 PRO A O 1
ATOM 755 N N . SER A 1 92 ? -12.828 -7.790 32.253 1.00 55.31 92 SER A N 1
ATOM 756 C CA . SER A 1 92 ? -14.027 -8.265 32.925 1.00 55.31 92 SER A CA 1
ATOM 757 C C . SER A 1 92 ? -14.289 -7.370 34.139 1.00 55.31 92 SER A C 1
ATOM 759 O O . SER A 1 92 ? -13.621 -7.511 35.156 1.00 55.31 92 SER A O 1
ATOM 761 N N . THR A 1 93 ? -15.239 -6.444 34.039 1.00 56.88 93 THR A N 1
ATOM 762 C CA . THR A 1 93 ? -15.837 -5.765 35.199 1.00 56.88 93 THR A CA 1
ATOM 763 C C . THR A 1 93 ? -17.352 -5.784 35.047 1.00 56.88 93 THR A C 1
ATOM 765 O O . THR A 1 93 ? -17.987 -4.773 34.760 1.00 56.88 93 THR A O 1
ATOM 768 N N . TRP A 1 94 ? -17.909 -6.984 35.197 1.00 54.44 94 TRP A N 1
ATOM 769 C CA . TRP A 1 94 ? -19.254 -7.194 35.730 1.00 54.44 94 TRP A CA 1
ATOM 770 C C . TRP A 1 94 ? -19.161 -8.119 36.943 1.00 54.44 94 TRP A C 1
ATOM 772 O O . TRP A 1 94 ? -19.721 -9.209 36.928 1.00 54.44 94 TRP A O 1
ATOM 782 N N . LEU A 1 95 ? -18.396 -7.686 37.945 1.00 41.56 95 LEU A N 1
ATOM 783 C CA . LEU A 1 95 ? -18.523 -8.015 39.366 1.00 41.56 95 LEU A CA 1
ATOM 784 C C . LEU A 1 95 ? -17.901 -6.857 40.151 1.00 41.56 95 LEU A C 1
ATOM 786 O O . LEU A 1 95 ? -16.777 -6.455 39.772 1.00 41.56 95 LEU A O 1
#

Nearest PDB structures (foldseek):
  6dkm-assembly1_B  TM=8.585E-01  e=3.768E+00  synthetic construct
  3r84-assembly10_S  TM=7.580E-01  e=5.880E+00  Saccharomyces cerevisiae

Sequence (95 aa):
MGENIEKSTLPYQLFLYNEELRRPNPRVVRRIKSKVELTEKLINENMKNLDNYGGADLMAINRQVDFKEELTEKIEMIKECHKTMKSQKNPSTWL